Protein AF-A0A1Q5U5Q6-F1 (afdb_monomer)

Foldseek 3Di:
DPVVVCVVVVLDDDDPDDDDDLLVVLVVVVVVVVVDVAQEAEDAPPPCVVNVVSVVVVVHDHHYDYADQDLVLLQVLVVLLVVCVVVVVDDPVVRPVQVQLVVQWDWDADPVGGIGTDPVPGPDHNVSVVSNSRVSSVVVVPPPPPDPVVCVVPPDDDDD

Nearest PDB structures (foldseek):
  6z6d-assembly1_A  TM=9.344E-01  e=1.102E-14  Byrnievirus HK97
  5m1f-assembly1_A  TM=7.381E-01  e=1.028E-03  Thermus phage G20c
  5m1k-assembly2_B  TM=7.439E-01  e=3.307E-03  Thermus phage G20c
  5m1o-assembly2_B  TM=7.243E-01  e=1.571E-02  Thermus phage G20c

Sequence (160 aa):
MPYDVWKKQGFLRTTPGATVDYEYIAKELVEITERFDIEILNFDRWRIDIFKKEIRRVGLSLKMEQFGQGYKDMSPAMDKTEQLLLEGQINHANHPVLTMCAANAVVEQDPAGNRKLAKDKSTGRMDGMIALVMAAGALNNAKSTSGLDAFLKNPIMVGV

Organism: NCBI:txid1873484

Solvent-accessible surface area (backbone atoms only — not comparable to full-atom values): 9597 Å² total; per-residue (Å²): 132,67,61,70,57,34,39,76,70,66,76,41,88,76,63,76,77,98,55,91,45,48,58,60,53,36,53,55,47,50,63,47,53,76,76,39,88,68,76,67,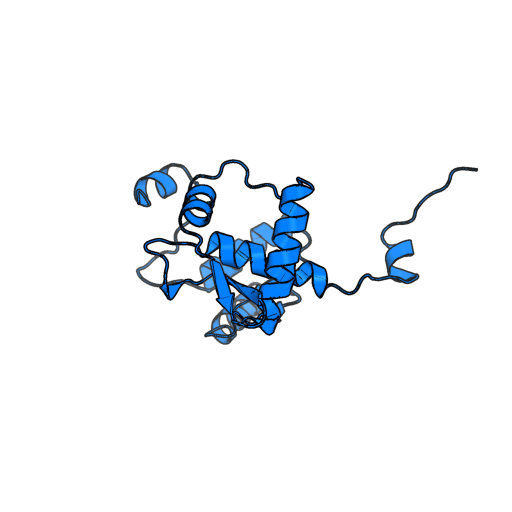47,67,41,61,75,76,75,40,70,62,41,55,51,31,30,54,71,74,68,57,86,68,51,71,43,81,47,60,90,46,51,85,51,27,20,65,6,46,55,43,39,51,49,36,52,76,71,65,71,60,85,67,82,84,36,67,69,50,53,48,8,56,76,28,58,37,79,41,68,50,99,88,67,43,33,34,77,34,72,88,78,30,96,53,62,28,65,61,46,54,51,48,29,47,53,36,31,46,60,74,66,48,68,76,65,79,50,69,70,38,43,73,74,59,64,84,79,78,87,127

Structure (mmCIF, N/CA/C/O backbone):
data_AF-A0A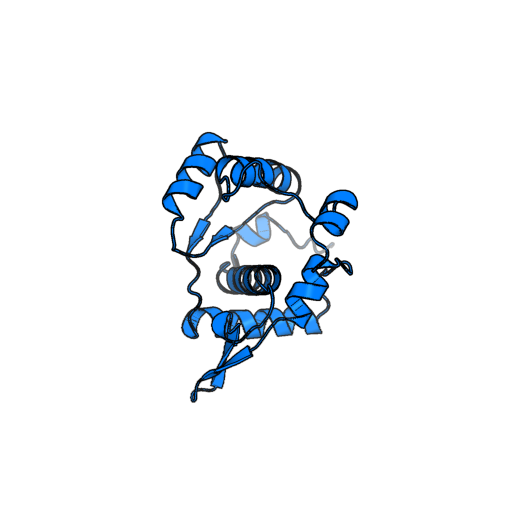1Q5U5Q6-F1
#
_entry.id   AF-A0A1Q5U5Q6-F1
#
loop_
_atom_site.group_PDB
_atom_site.id
_atom_site.type_symbol
_atom_site.label_atom_id
_atom_site.label_alt_id
_atom_site.label_comp_id
_atom_site.label_asym_id
_atom_site.label_entity_id
_atom_site.label_seq_id
_atom_site.pdbx_PDB_ins_code
_atom_site.Cartn_x
_atom_site.Cartn_y
_atom_site.Cartn_z
_atom_site.occupancy
_atom_site.B_iso_or_equiv
_atom_site.auth_seq_id
_atom_site.auth_comp_id
_atom_site.auth_asym_id
_atom_site.auth_atom_id
_atom_site.pdbx_PDB_model_num
ATOM 1 N N . MET A 1 1 ? -3.336 -11.594 -17.663 1.00 68.12 1 MET A N 1
ATOM 2 C CA . MET A 1 1 ? -3.620 -11.817 -16.226 1.00 68.12 1 MET A CA 1
ATOM 3 C C . MET A 1 1 ? -4.928 -12.580 -16.088 1.00 68.12 1 MET A C 1
ATOM 5 O O . MET A 1 1 ? -5.889 -12.166 -16.727 1.00 68.12 1 MET A O 1
ATOM 9 N N . PRO A 1 2 ? -4.996 -13.669 -15.306 1.00 86.81 2 PRO A N 1
ATOM 10 C CA . PRO A 1 2 ? -6.176 -14.529 -15.231 1.00 86.81 2 PRO A CA 1
ATOM 11 C C . PRO A 1 2 ? -7.176 -14.049 -14.157 1.00 86.81 2 PRO A C 1
ATOM 13 O O . PRO A 1 2 ? -7.457 -14.761 -13.195 1.00 86.81 2 PRO A O 1
ATOM 16 N N . TYR A 1 3 ? -7.717 -12.833 -14.304 1.00 87.38 3 TYR A N 1
ATOM 17 C CA . TYR A 1 3 ? -8.626 -12.242 -13.306 1.00 87.38 3 TYR A CA 1
ATOM 18 C C . TYR A 1 3 ? -9.870 -13.102 -13.038 1.00 87.38 3 TYR A C 1
ATOM 20 O O . TYR A 1 3 ? -10.275 -13.243 -11.886 1.00 87.38 3 TYR A O 1
ATOM 28 N N . ASP A 1 4 ? -10.426 -13.741 -14.071 1.00 90.12 4 ASP A N 1
ATOM 29 C CA . ASP A 1 4 ? -11.583 -14.635 -13.932 1.00 90.12 4 ASP A CA 1
ATOM 30 C C . ASP A 1 4 ? -11.274 -15.866 -13.075 1.00 90.12 4 ASP A C 1
ATOM 32 O O . ASP A 1 4 ? -12.121 -16.331 -12.310 1.00 90.12 4 ASP A O 1
ATOM 36 N N . VAL A 1 5 ? -10.049 -16.388 -13.179 1.00 92.38 5 VAL A N 1
ATOM 37 C CA . VAL A 1 5 ? -9.591 -17.526 -12.375 1.00 92.38 5 VAL A CA 1
ATOM 38 C C . VAL A 1 5 ? -9.440 -17.097 -10.920 1.00 92.38 5 VAL A C 1
ATOM 40 O O . VAL A 1 5 ? -9.972 -17.761 -10.037 1.00 92.38 5 VAL A O 1
ATOM 43 N N . TRP A 1 6 ? -8.800 -15.955 -10.660 1.00 93.12 6 TRP A N 1
ATOM 44 C CA . TRP A 1 6 ? -8.643 -15.436 -9.298 1.00 93.12 6 TRP A CA 1
ATOM 45 C C . TRP A 1 6 ? -9.969 -15.076 -8.639 1.00 93.12 6 TRP A C 1
ATOM 47 O O . TRP A 1 6 ? -10.136 -15.327 -7.448 1.00 93.12 6 TRP A O 1
ATOM 57 N N . LYS A 1 7 ? -10.934 -14.566 -9.408 1.00 92.12 7 LYS A N 1
ATOM 58 C CA . LYS A 1 7 ? -12.302 -14.368 -8.929 1.00 92.12 7 LYS A CA 1
ATOM 59 C C . LYS A 1 7 ? -12.937 -15.694 -8.509 1.00 92.12 7 LYS A C 1
ATOM 61 O O . LYS A 1 7 ? -13.438 -15.799 -7.396 1.00 92.12 7 LYS A O 1
ATOM 66 N N . LYS A 1 8 ? -12.880 -16.721 -9.368 1.00 93.00 8 LYS A N 1
ATOM 67 C CA . LYS A 1 8 ? -13.418 -18.064 -9.067 1.00 93.00 8 LYS A CA 1
ATOM 68 C C . LYS A 1 8 ? -12.738 -18.722 -7.863 1.00 93.00 8 LYS A C 1
ATOM 70 O O . LYS A 1 8 ? -13.386 -19.462 -7.136 1.00 93.00 8 LYS A O 1
ATOM 75 N N . GLN A 1 9 ? -11.453 -18.450 -7.656 1.00 93.25 9 GLN A N 1
ATOM 76 C CA . GLN A 1 9 ? -10.663 -18.964 -6.534 1.00 93.25 9 GLN A CA 1
ATOM 77 C C . GLN A 1 9 ? -10.811 -18.138 -5.244 1.00 93.25 9 GLN A C 1
ATOM 79 O O . GLN A 1 9 ? -10.258 -18.524 -4.220 1.00 93.25 9 GLN A O 1
ATOM 84 N N . GLY A 1 10 ? -11.524 -17.007 -5.274 1.00 91.88 10 GLY A N 1
ATOM 85 C CA . GLY A 1 10 ? -11.715 -16.141 -4.107 1.00 91.88 10 GLY A CA 1
ATOM 86 C C . GLY A 1 10 ? -10.545 -15.200 -3.788 1.00 91.88 10 GLY A C 1
ATOM 87 O O . GLY A 1 10 ? -10.609 -14.480 -2.798 1.00 91.88 10 GLY A O 1
ATOM 88 N N . PHE A 1 11 ? -9.506 -15.142 -4.629 1.00 91.06 11 PHE A N 1
ATOM 89 C CA . PHE A 1 11 ? -8.377 -14.210 -4.479 1.00 91.06 11 PHE A CA 1
ATOM 90 C C . PHE A 1 11 ? -8.699 -12.778 -4.929 1.00 91.06 11 PHE A C 1
ATOM 92 O O . PHE A 1 11 ? -7.922 -11.856 -4.686 1.00 91.06 11 PHE A O 1
ATOM 99 N N . LEU A 1 12 ? -9.812 -12.574 -5.638 1.00 91.06 12 LEU A N 1
ATOM 100 C CA . LEU A 1 12 ? -10.226 -11.263 -6.126 1.00 91.06 12 LEU A CA 1
ATOM 101 C C . LEU A 1 12 ? -11.732 -11.074 -5.942 1.00 91.06 12 LEU A C 1
ATOM 103 O O . LEU A 1 12 ? -12.534 -11.756 -6.582 1.00 91.06 12 LEU A O 1
ATOM 107 N N . ARG A 1 13 ? -12.113 -10.105 -5.107 1.00 88.81 13 ARG A N 1
ATOM 108 C CA . ARG A 1 13 ? -13.491 -9.606 -5.021 1.00 88.81 13 ARG A CA 1
ATOM 109 C C . ARG A 1 13 ? -13.707 -8.562 -6.120 1.00 88.81 13 ARG A C 1
ATOM 111 O O . ARG A 1 13 ? -12.812 -7.773 -6.418 1.00 88.81 13 ARG A O 1
ATOM 118 N N . THR A 1 14 ? -14.877 -8.571 -6.754 1.00 88.81 14 THR A N 1
ATOM 119 C CA . THR A 1 14 ? -15.210 -7.648 -7.854 1.00 88.81 14 THR A CA 1
ATOM 120 C C . THR A 1 14 ? -16.460 -6.862 -7.514 1.00 88.81 14 THR A C 1
ATOM 122 O O . THR A 1 14 ? -17.433 -7.467 -7.069 1.00 88.81 14 THR A O 1
ATOM 125 N N . THR A 1 15 ? -16.475 -5.563 -7.802 1.00 87.81 15 THR A N 1
ATOM 126 C CA . THR A 1 15 ? -17.697 -4.759 -7.713 1.00 87.81 15 THR A CA 1
ATOM 127 C C . THR A 1 15 ? -18.659 -5.108 -8.855 1.00 87.81 15 THR A C 1
ATOM 129 O O . THR A 1 15 ? -18.209 -5.502 -9.937 1.00 87.81 15 THR A O 1
ATOM 132 N N . PRO A 1 16 ? -19.981 -4.993 -8.645 1.00 83.31 16 PRO A N 1
ATOM 133 C CA . PRO A 1 16 ? -20.942 -5.098 -9.734 1.00 83.31 16 PRO A CA 1
ATOM 134 C C . PRO A 1 16 ? -20.783 -3.923 -10.716 1.00 83.31 16 PRO A C 1
ATOM 136 O O . PRO A 1 16 ? -20.488 -2.799 -10.319 1.00 83.31 16 PRO A O 1
ATOM 139 N N . GLY A 1 17 ? -21.010 -4.181 -12.006 1.00 83.06 17 GLY A N 1
ATOM 140 C CA . GLY A 1 17 ? -20.933 -3.163 -13.059 1.00 83.06 17 GLY A CA 1
ATOM 141 C C . GLY A 1 17 ? -19.535 -2.961 -13.660 1.00 83.06 17 GLY A C 1
ATOM 142 O O . GLY A 1 17 ? -18.586 -3.678 -13.355 1.00 83.06 17 GLY A O 1
ATOM 143 N N . ALA A 1 18 ? -19.433 -1.996 -14.578 1.00 81.44 18 ALA A N 1
ATOM 144 C CA . ALA A 1 18 ? -18.204 -1.700 -15.326 1.00 81.44 18 ALA A CA 1
ATOM 145 C C . ALA A 1 18 ? -17.296 -0.660 -14.641 1.00 81.44 18 ALA A C 1
ATOM 147 O O . ALA A 1 18 ? -16.174 -0.423 -15.088 1.00 81.44 18 ALA A O 1
ATOM 148 N N . THR A 1 19 ? -17.778 -0.019 -13.575 1.00 83.81 19 THR A N 1
ATOM 149 C CA . THR A 1 19 ? -17.073 1.033 -12.833 1.00 83.81 19 THR A CA 1
ATOM 150 C C . THR A 1 19 ? -16.866 0.631 -11.379 1.00 83.81 19 THR A C 1
ATOM 152 O O . THR A 1 19 ? -17.567 -0.230 -10.854 1.00 83.81 19 THR A O 1
ATOM 155 N N . VAL A 1 20 ? -15.912 1.285 -10.717 1.00 83.62 20 VAL A N 1
ATOM 156 C CA . VAL A 1 20 ? -15.681 1.100 -9.282 1.00 83.62 20 VAL A CA 1
ATOM 157 C C . VAL A 1 20 ? -16.877 1.644 -8.500 1.00 83.62 20 VAL A C 1
ATOM 159 O O . VAL A 1 20 ? -17.199 2.826 -8.612 1.00 83.62 20 VAL A O 1
ATOM 162 N N . ASP A 1 21 ? -17.509 0.779 -7.710 1.00 88.00 21 ASP A N 1
ATOM 163 C CA . ASP A 1 21 ? -18.592 1.140 -6.798 1.00 88.00 21 ASP A CA 1
ATOM 164 C C . ASP A 1 21 ? -18.031 1.404 -5.392 1.00 88.00 21 ASP A C 1
ATOM 166 O O . ASP A 1 21 ? -17.587 0.491 -4.691 1.00 88.00 21 ASP A O 1
ATOM 170 N N . TYR A 1 22 ? -18.038 2.674 -4.983 1.00 88.00 22 TYR A N 1
ATOM 171 C CA . TYR A 1 22 ? -17.538 3.091 -3.675 1.00 88.00 22 TYR A CA 1
ATOM 172 C C . TYR A 1 22 ? -18.440 2.660 -2.513 1.00 88.00 22 TYR A C 1
ATOM 174 O O . TYR A 1 22 ? -17.924 2.515 -1.406 1.00 88.00 22 TYR A O 1
ATOM 182 N N . GLU A 1 23 ? -19.738 2.420 -2.735 1.00 88.25 23 GLU A N 1
ATOM 183 C CA . GLU A 1 23 ? -20.620 1.869 -1.699 1.00 88.25 23 GLU A CA 1
ATOM 184 C C . GLU A 1 23 ? -20.188 0.439 -1.367 1.00 88.25 23 GLU A C 1
ATOM 186 O O . GLU A 1 23 ? -20.083 0.069 -0.197 1.00 88.25 23 GLU A O 1
ATOM 191 N N . TYR A 1 24 ? -19.881 -0.352 -2.398 1.00 90.00 24 TYR A N 1
ATOM 192 C CA . TYR A 1 24 ? -19.392 -1.717 -2.224 1.00 90.00 24 TYR A CA 1
ATOM 193 C C . TYR A 1 24 ? -18.061 -1.735 -1.458 1.00 90.00 24 TYR A C 1
ATOM 195 O O . TYR A 1 24 ? -17.912 -2.486 -0.499 1.00 90.00 24 TYR A O 1
ATOM 203 N N . ILE A 1 25 ? -17.118 -0.851 -1.811 1.00 89.62 25 ILE A N 1
ATOM 204 C CA . ILE A 1 25 ? -15.838 -0.728 -1.089 1.00 89.62 25 ILE A CA 1
ATOM 205 C C . ILE A 1 25 ? -16.054 -0.280 0.365 1.00 89.62 25 ILE A C 1
ATOM 207 O O . ILE A 1 25 ? -15.387 -0.786 1.264 1.00 89.62 25 ILE A O 1
ATOM 211 N N . ALA A 1 26 ? -16.977 0.651 0.623 1.00 90.94 26 ALA A N 1
ATOM 212 C CA . ALA A 1 26 ? -17.274 1.101 1.981 1.00 90.94 26 ALA A CA 1
ATOM 213 C C . ALA A 1 26 ? -17.829 -0.034 2.858 1.00 90.94 26 ALA A C 1
ATOM 215 O O . ALA A 1 26 ? -17.431 -0.146 4.013 1.00 90.94 26 ALA A O 1
ATOM 216 N N . LYS A 1 27 ? -18.693 -0.900 2.310 1.00 90.62 27 LYS A N 1
ATOM 217 C CA . LYS A 1 27 ? -19.207 -2.092 3.012 1.00 90.62 27 LYS A CA 1
ATOM 218 C C . LYS A 1 27 ? -18.112 -3.114 3.299 1.00 90.62 27 LYS A C 1
ATOM 220 O O . LYS A 1 27 ? -18.035 -3.619 4.409 1.00 90.62 27 LYS A O 1
ATOM 225 N N . GLU A 1 28 ? -17.234 -3.366 2.335 1.00 90.44 28 GLU A N 1
ATOM 226 C CA . GLU A 1 28 ? -16.070 -4.241 2.529 1.00 90.44 28 GLU A CA 1
ATOM 227 C C . GLU A 1 28 ? -15.160 -3.723 3.652 1.00 90.44 28 GLU A C 1
ATOM 229 O O . GLU A 1 28 ? -14.628 -4.501 4.440 1.00 90.44 28 GLU A O 1
ATOM 234 N N . LEU A 1 29 ? -15.020 -2.401 3.780 1.00 91.31 29 LEU A N 1
ATOM 235 C CA . LEU A 1 29 ? -14.249 -1.814 4.869 1.00 91.31 29 LEU A CA 1
ATOM 236 C C . LEU A 1 29 ? -14.887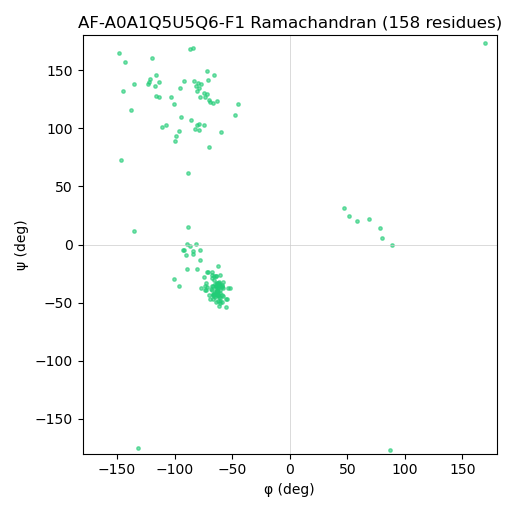 -2.059 6.243 1.00 91.31 29 LEU A C 1
ATOM 238 O O . LEU A 1 29 ? -14.142 -2.214 7.205 1.00 91.31 29 LEU A O 1
ATOM 242 N N . VAL A 1 30 ? -16.221 -2.162 6.337 1.00 91.44 30 VAL A N 1
ATOM 243 C CA . VAL A 1 30 ? -16.909 -2.537 7.588 1.00 91.44 30 VAL A CA 1
ATOM 244 C C . VAL A 1 30 ? -16.426 -3.911 8.054 1.00 91.44 30 VAL A C 1
ATOM 246 O O . VAL A 1 30 ? -15.957 -4.036 9.183 1.00 91.44 30 VAL A O 1
ATOM 249 N N . GLU A 1 31 ? -16.420 -4.908 7.163 1.00 90.69 31 GLU A N 1
ATOM 250 C CA . GLU A 1 31 ? -15.938 -6.265 7.477 1.00 90.69 31 GLU A CA 1
ATOM 251 C C . GLU A 1 31 ? -14.471 -6.271 7.941 1.00 90.69 31 GLU A C 1
ATOM 253 O O . GLU A 1 31 ? -14.074 -7.064 8.797 1.00 90.69 31 GLU A O 1
ATOM 258 N N . ILE A 1 32 ? -13.637 -5.390 7.376 1.00 92.12 32 ILE A N 1
ATOM 259 C CA . ILE A 1 32 ? -12.234 -5.260 7.785 1.00 92.12 32 ILE A CA 1
ATOM 260 C C . ILE A 1 32 ? -12.148 -4.642 9.184 1.00 92.12 32 ILE A C 1
ATOM 262 O O . ILE A 1 32 ? -11.391 -5.149 10.009 1.00 92.12 32 ILE A O 1
ATOM 266 N N . THR A 1 33 ? -12.933 -3.601 9.480 1.00 92.44 33 THR A N 1
ATOM 267 C CA . THR A 1 33 ? -12.946 -2.953 10.805 1.00 92.44 33 THR A CA 1
ATOM 268 C C . THR A 1 33 ? -13.511 -3.838 11.916 1.00 92.44 33 THR A C 1
ATOM 270 O O . THR A 1 33 ? -13.161 -3.662 13.075 1.00 92.44 33 THR A O 1
ATOM 273 N N . GLU A 1 34 ? -14.339 -4.830 11.581 1.00 92.00 34 GLU A N 1
ATOM 274 C CA . GLU A 1 34 ? -14.793 -5.848 12.539 1.00 92.00 34 GLU A CA 1
ATOM 275 C C . GLU A 1 34 ? -13.675 -6.830 12.926 1.00 92.00 34 GLU A C 1
ATOM 277 O O . GLU A 1 34 ? -13.730 -7.464 13.979 1.00 92.00 34 GLU A O 1
ATOM 282 N N . ARG A 1 35 ? -12.657 -6.976 12.068 1.00 91.38 35 ARG A N 1
ATOM 283 C CA . ARG A 1 35 ? -11.528 -7.899 12.259 1.00 91.38 35 ARG A CA 1
ATOM 284 C C . ARG A 1 35 ? -10.266 -7.218 12.773 1.00 91.38 35 ARG A C 1
ATOM 286 O O . ARG A 1 35 ? -9.459 -7.870 13.432 1.00 91.38 35 ARG A O 1
ATOM 293 N N . P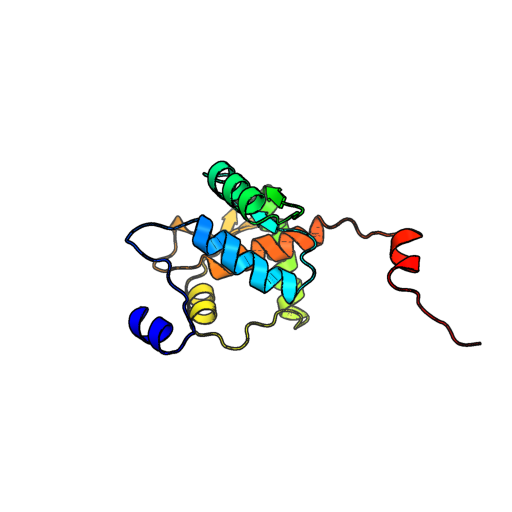HE A 1 36 ? -10.074 -5.949 12.433 1.00 90.00 36 PHE A N 1
ATOM 294 C CA . PHE A 1 36 ? -8.863 -5.191 12.716 1.00 90.00 36 PHE A CA 1
ATOM 295 C C . PHE A 1 36 ? -9.209 -3.803 13.245 1.00 90.00 36 PHE A C 1
ATOM 297 O O . PHE A 1 36 ? -10.070 -3.122 12.692 1.00 90.00 36 PHE A O 1
ATOM 304 N N . ASP A 1 37 ? -8.470 -3.357 14.258 1.00 89.50 37 ASP A N 1
ATOM 305 C CA . ASP A 1 37 ? -8.525 -1.972 14.721 1.00 89.50 37 ASP A CA 1
ATOM 306 C C . ASP A 1 37 ? -7.701 -1.083 13.775 1.00 89.50 37 ASP A C 1
ATOM 308 O O . ASP A 1 37 ? -6.467 -1.072 13.802 1.00 89.50 37 ASP A O 1
ATOM 312 N N . ILE A 1 38 ? -8.384 -0.413 12.842 1.00 89.69 38 ILE A N 1
ATOM 313 C CA . ILE A 1 38 ? -7.736 0.426 11.829 1.00 89.69 38 ILE A CA 1
ATOM 314 C C . ILE A 1 38 ? -7.435 1.803 12.425 1.00 89.69 38 ILE A C 1
ATOM 316 O O . ILE A 1 38 ? -8.284 2.693 12.433 1.00 89.69 38 ILE A O 1
ATOM 320 N N . GLU A 1 39 ? -6.185 2.002 12.831 1.00 89.44 39 GLU A N 1
ATOM 321 C CA . GLU A 1 39 ? -5.706 3.274 13.388 1.00 89.44 39 GLU A CA 1
ATOM 322 C C . GLU A 1 39 ? -5.693 4.420 12.362 1.00 89.44 39 GLU A C 1
ATOM 324 O O . GLU A 1 39 ? -6.063 5.554 12.675 1.00 89.44 39 GLU A O 1
ATOM 329 N N . ILE A 1 40 ? -5.244 4.157 11.127 1.00 91.25 40 ILE A N 1
ATOM 330 C CA . ILE A 1 40 ? -5.154 5.159 10.051 1.00 91.25 40 ILE A CA 1
ATOM 331 C C . ILE A 1 40 ? -5.470 4.512 8.701 1.00 91.25 40 ILE A C 1
ATOM 333 O O . ILE A 1 40 ? -4.890 3.491 8.334 1.00 91.25 40 ILE A O 1
ATOM 337 N N . LEU A 1 41 ? -6.333 5.163 7.918 1.00 91.94 41 LEU A N 1
ATOM 338 C CA . LEU A 1 41 ? -6.589 4.832 6.519 1.00 91.94 41 LEU A CA 1
ATOM 339 C C . LEU A 1 41 ? -5.974 5.893 5.598 1.00 91.94 41 LEU A C 1
ATOM 341 O O . LEU A 1 41 ? -6.537 6.976 5.414 1.00 91.94 41 LEU A O 1
ATOM 345 N N . ASN A 1 42 ? -4.836 5.563 4.989 1.00 92.88 42 ASN A N 1
ATOM 346 C CA . ASN A 1 42 ? -4.207 6.410 3.980 1.00 92.88 42 ASN A CA 1
ATOM 347 C C . ASN A 1 42 ? -4.882 6.254 2.618 1.00 92.88 42 ASN A C 1
ATOM 349 O O . ASN A 1 42 ? -5.188 5.144 2.182 1.00 92.88 42 ASN A O 1
ATOM 353 N N . PHE A 1 43 ? -5.072 7.370 1.91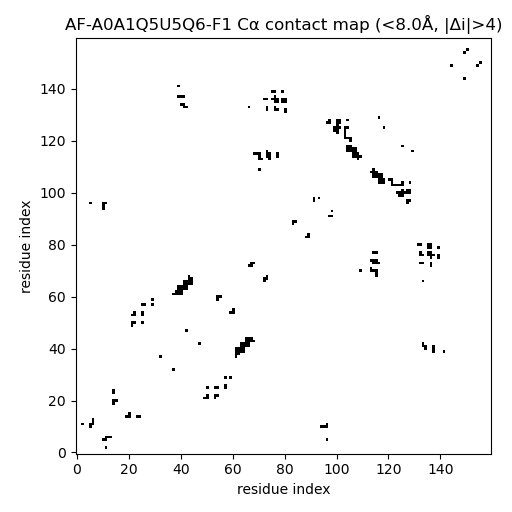9 1.00 90.56 43 PHE A N 1
ATOM 354 C CA . PHE A 1 43 ? -5.727 7.378 0.615 1.00 90.56 43 PHE A CA 1
ATOM 355 C C . PHE A 1 43 ? -5.109 8.395 -0.354 1.00 90.56 43 PHE A C 1
ATOM 357 O O . PHE A 1 43 ? -4.502 9.390 0.052 1.00 90.56 43 PHE A O 1
ATOM 364 N N . ASP A 1 44 ? -5.306 8.157 -1.654 1.00 84.31 44 ASP A N 1
ATOM 365 C CA . ASP A 1 44 ? -4.988 9.115 -2.717 1.00 84.31 44 ASP A CA 1
ATOM 366 C C . ASP A 1 44 ? -6.055 10.218 -2.791 1.00 84.31 44 ASP A C 1
ATOM 368 O O . ASP A 1 44 ? -7.257 9.965 -2.721 1.00 84.31 44 ASP A O 1
ATOM 372 N N . ARG A 1 45 ? -5.614 11.460 -2.969 1.00 81.75 45 ARG A N 1
ATOM 373 C CA . ARG A 1 45 ? -6.428 12.679 -2.930 1.00 81.75 45 ARG A CA 1
ATOM 374 C C . ARG A 1 45 ? -7.530 12.696 -3.992 1.00 81.75 45 ARG A C 1
ATOM 376 O O . ARG A 1 45 ? -8.542 13.372 -3.811 1.00 81.75 45 ARG A O 1
ATOM 383 N N . TRP A 1 46 ? -7.349 11.993 -5.109 1.00 78.81 46 TRP A N 1
ATOM 384 C CA . TRP A 1 46 ? -8.278 12.069 -6.233 1.00 78.81 46 TRP A CA 1
ATOM 385 C C . TRP A 1 46 ? -9.605 11.338 -5.961 1.00 78.81 46 TRP A C 1
ATOM 387 O O . TRP A 1 46 ? -9.626 10.160 -5.618 1.00 78.81 46 TRP A O 1
ATOM 397 N N . ARG A 1 47 ? -10.735 12.038 -6.155 1.00 72.38 47 ARG A N 1
ATOM 398 C CA . ARG A 1 47 ? -12.120 11.530 -5.992 1.00 72.38 47 ARG A CA 1
ATOM 399 C C . ARG A 1 47 ? -12.477 10.983 -4.600 1.00 72.38 47 ARG A C 1
ATOM 401 O O . ARG A 1 47 ? -13.478 10.279 -4.457 1.00 72.38 47 ARG A O 1
ATOM 408 N N . ILE A 1 48 ? -11.734 11.360 -3.558 1.00 84.19 48 ILE A N 1
ATOM 409 C CA . ILE A 1 48 ? -11.989 10.860 -2.202 1.00 84.19 48 ILE A CA 1
ATOM 410 C C . ILE A 1 48 ? -13.334 11.316 -1.616 1.00 84.19 48 ILE A C 1
ATOM 412 O O . ILE A 1 48 ? -13.906 10.623 -0.780 1.00 84.19 48 ILE A O 1
ATOM 416 N N . ASP A 1 49 ? -13.875 12.461 -2.036 1.00 87.81 49 ASP A N 1
ATOM 417 C CA . ASP A 1 49 ? -15.099 13.004 -1.431 1.00 87.81 49 ASP A CA 1
ATOM 418 C C . ASP A 1 49 ? -16.312 12.085 -1.620 1.00 87.81 49 ASP A C 1
ATOM 420 O O . ASP A 1 49 ? -17.147 11.973 -0.719 1.00 87.81 49 ASP A O 1
ATOM 424 N N . ILE A 1 50 ? -16.360 11.366 -2.749 1.00 87.69 50 ILE A N 1
ATOM 425 C CA . ILE A 1 50 ? -17.371 10.336 -3.018 1.00 87.69 50 ILE A CA 1
ATOM 426 C C . ILE A 1 50 ? -17.212 9.195 -2.011 1.00 87.69 50 ILE A C 1
ATOM 428 O O . ILE A 1 50 ? -18.167 8.827 -1.334 1.00 87.69 50 ILE A O 1
ATOM 432 N N . PHE A 1 51 ? -15.989 8.692 -1.840 1.00 88.81 51 PHE A N 1
ATOM 433 C CA . PHE A 1 51 ? -15.708 7.610 -0.901 1.00 88.81 51 PHE A CA 1
ATOM 434 C C . PHE A 1 51 ? -16.007 8.002 0.554 1.00 88.81 51 PHE A C 1
ATOM 436 O O . PHE A 1 51 ? -16.677 7.262 1.267 1.00 88.81 51 PHE A O 1
ATOM 443 N N . LYS A 1 52 ? -15.617 9.207 0.989 1.00 90.38 52 LYS A N 1
ATOM 444 C CA . LYS A 1 52 ? -15.935 9.733 2.331 1.00 90.38 52 LYS A CA 1
ATOM 445 C C . LYS A 1 52 ? -17.438 9.808 2.595 1.00 90.38 52 LYS A C 1
ATOM 447 O O . LYS A 1 52 ? -17.863 9.642 3.737 1.00 90.38 52 LYS A O 1
ATOM 452 N N . LYS A 1 53 ? -18.246 10.107 1.572 1.00 91.00 53 LYS A N 1
ATOM 453 C CA . LYS A 1 53 ? -19.708 10.117 1.694 1.00 91.00 53 LYS A CA 1
ATOM 454 C C . LYS A 1 53 ? -20.243 8.710 1.958 1.00 91.00 53 LYS A C 1
ATOM 456 O O . LYS A 1 53 ? -21.059 8.559 2.862 1.00 91.00 53 LYS A O 1
ATOM 461 N N . GLU A 1 54 ? -19.750 7.708 1.235 1.00 91.69 54 GLU A N 1
ATOM 462 C CA . GLU A 1 54 ? -20.163 6.315 1.437 1.00 91.69 54 GLU A CA 1
ATOM 463 C C . GLU A 1 54 ? -19.694 5.765 2.792 1.00 91.69 54 GLU A C 1
ATOM 465 O O . GLU A 1 54 ? -20.491 5.145 3.487 1.00 91.69 54 GLU A O 1
ATOM 470 N N . ILE A 1 55 ? -18.476 6.096 3.245 1.00 91.50 55 ILE A N 1
ATOM 471 C CA . ILE A 1 55 ? -17.986 5.772 4.601 1.00 91.50 55 ILE A CA 1
ATOM 472 C C . ILE A 1 55 ? -18.923 6.312 5.689 1.00 91.50 55 ILE A C 1
ATOM 474 O O . ILE A 1 55 ? -19.321 5.577 6.591 1.00 91.50 55 ILE A O 1
ATOM 478 N N . ARG A 1 56 ? -19.352 7.578 5.574 1.00 91.38 56 ARG A N 1
ATOM 479 C CA . ARG A 1 56 ? -20.337 8.153 6.505 1.00 91.38 56 ARG A CA 1
ATOM 480 C C . ARG A 1 56 ? -21.692 7.456 6.424 1.00 91.38 56 ARG A C 1
ATOM 482 O O . ARG A 1 56 ? -22.347 7.292 7.446 1.00 91.38 56 ARG A O 1
ATOM 489 N N . ARG A 1 57 ? -22.124 7.059 5.225 1.00 91.94 57 ARG A N 1
ATOM 490 C CA . ARG A 1 57 ? -23.412 6.387 5.006 1.00 91.94 57 ARG A CA 1
ATOM 491 C C . ARG A 1 57 ? -23.458 5.000 5.644 1.00 91.94 57 ARG A C 1
ATOM 493 O O . ARG A 1 57 ? -24.508 4.625 6.153 1.00 91.94 57 ARG A O 1
ATOM 500 N N . VAL A 1 58 ? -22.343 4.269 5.642 1.00 91.50 58 VAL A N 1
ATOM 501 C CA . VAL A 1 58 ? -22.230 2.970 6.331 1.00 91.50 58 VAL A CA 1
ATOM 502 C C . VAL A 1 58 ? -21.948 3.107 7.834 1.00 91.50 58 VAL A C 1
ATOM 504 O O . VAL A 1 58 ? -21.848 2.102 8.524 1.00 91.50 58 VAL A O 1
ATOM 507 N N . GLY A 1 59 ? -21.841 4.335 8.356 1.00 88.94 59 GLY A N 1
ATOM 508 C CA . GLY A 1 59 ? -21.663 4.599 9.786 1.00 88.94 59 GLY A CA 1
ATOM 509 C C . GLY A 1 59 ? -20.241 4.381 10.310 1.00 88.94 59 GLY A C 1
ATOM 510 O O . GLY A 1 59 ? -20.050 4.336 11.523 1.00 88.94 59 GLY A O 1
ATOM 511 N N . LEU A 1 60 ? -19.240 4.267 9.431 1.00 88.62 60 LEU A N 1
ATOM 512 C CA . LEU A 1 60 ? -17.848 4.088 9.840 1.00 88.62 60 LEU A CA 1
ATOM 513 C C . LEU A 1 60 ? -17.203 5.419 10.233 1.00 88.62 60 LEU A C 1
ATOM 515 O O . LEU A 1 60 ? -17.251 6.406 9.493 1.00 88.62 60 LEU A O 1
ATOM 519 N N . SER A 1 61 ? -16.528 5.415 11.381 1.00 86.88 61 SER A N 1
ATOM 520 C CA . SER A 1 61 ? -15.677 6.511 11.840 1.00 86.88 61 SER A CA 1
ATOM 521 C C . SER A 1 61 ? -14.222 6.060 11.803 1.00 86.88 61 SER A C 1
ATOM 523 O O . SER A 1 61 ? -13.767 5.356 12.697 1.00 86.88 61 SER A O 1
ATOM 525 N N . LEU A 1 62 ? -13.495 6.472 10.764 1.00 87.25 62 LEU A N 1
ATOM 526 C CA . LEU A 1 62 ? -12.085 6.140 10.571 1.00 87.25 62 LEU A CA 1
ATOM 527 C C . LEU A 1 62 ? -11.243 7.405 10.493 1.00 87.25 62 LEU A C 1
ATOM 529 O O . LEU A 1 62 ? -11.636 8.397 9.869 1.00 87.25 62 LEU A O 1
ATOM 533 N N . LYS A 1 63 ? -10.045 7.352 11.073 1.00 89.94 63 LYS A N 1
ATOM 534 C CA . LYS A 1 63 ? -9.046 8.397 10.878 1.00 89.94 63 LYS A CA 1
ATOM 535 C C . LYS A 1 63 ? -8.460 8.251 9.475 1.00 89.94 63 LYS A C 1
ATOM 537 O O . LYS A 1 63 ? -7.652 7.368 9.207 1.00 89.94 63 LYS A O 1
ATOM 542 N N . MET A 1 64 ? -8.905 9.106 8.562 1.00 89.69 64 MET A N 1
ATOM 543 C CA . MET A 1 64 ? -8.476 9.076 7.166 1.00 89.69 64 MET A CA 1
ATOM 544 C C . MET A 1 64 ? -7.469 10.191 6.890 1.00 89.69 64 MET A C 1
ATOM 546 O O . MET A 1 64 ? -7.775 11.366 7.108 1.00 89.69 64 MET A O 1
ATOM 550 N N . GLU A 1 65 ? -6.312 9.847 6.330 1.00 90.38 65 GLU A N 1
ATOM 551 C CA . GLU A 1 65 ? -5.251 10.806 6.012 1.00 90.38 65 GLU A CA 1
ATOM 552 C C . GLU A 1 65 ? -4.891 10.781 4.520 1.00 90.38 65 GLU A C 1
ATOM 554 O O . GLU A 1 65 ? -4.852 9.740 3.863 1.00 90.38 65 GLU A O 1
ATOM 559 N N . GLN A 1 66 ? -4.662 11.971 3.960 1.00 91.12 66 GLN A N 1
ATOM 560 C CA . GLN A 1 66 ? -4.214 12.104 2.576 1.00 91.12 66 GLN A CA 1
ATOM 561 C C . GLN A 1 66 ? -2.746 11.714 2.485 1.00 91.12 66 GLN A C 1
ATOM 563 O O . GLN A 1 66 ? -1.921 12.285 3.195 1.00 91.12 66 GLN A O 1
ATOM 568 N N . PHE A 1 67 ? -2.409 10.843 1.541 1.00 91.56 67 PHE A N 1
ATOM 569 C CA . PHE A 1 67 ? -1.026 10.473 1.274 1.00 91.56 67 PHE A CA 1
ATOM 570 C C . PHE A 1 67 ? -0.600 10.966 -0.110 1.00 91.56 67 PHE A C 1
ATOM 572 O O . PHE A 1 67 ? -1.292 10.736 -1.104 1.00 91.56 67 PHE A O 1
ATOM 579 N N . GLY A 1 68 ? 0.513 11.697 -0.195 1.00 90.06 68 GLY A N 1
ATOM 580 C CA . GLY A 1 68 ? 1.058 12.120 -1.480 1.00 90.06 68 GLY A CA 1
ATOM 581 C C . GLY A 1 68 ? 1.814 10.984 -2.166 1.00 90.06 68 GLY A C 1
ATOM 582 O O . GLY A 1 68 ? 2.642 10.321 -1.563 1.00 90.06 68 GLY A O 1
ATOM 583 N N . GLN A 1 69 ? 1.591 10.786 -3.464 1.00 86.31 69 GLN A N 1
ATOM 584 C CA . GLN A 1 69 ? 2.357 9.810 -4.261 1.00 86.31 69 GLN A CA 1
ATOM 585 C C . GLN A 1 69 ? 3.641 10.410 -4.875 1.00 86.31 69 GLN A C 1
ATOM 587 O O . GLN A 1 69 ? 4.233 9.849 -5.795 1.00 86.31 69 GLN A O 1
ATOM 592 N N . GLY A 1 70 ? 4.071 11.579 -4.390 1.00 91.31 70 GLY A N 1
ATOM 593 C CA . GLY A 1 70 ? 5.335 12.210 -4.778 1.00 91.31 70 GLY A CA 1
ATOM 594 C C . GLY A 1 70 ? 6.512 11.722 -3.930 1.00 91.31 70 GLY A C 1
ATOM 595 O O . GLY A 1 70 ? 6.318 11.124 -2.875 1.00 91.31 70 GLY A O 1
ATOM 596 N N . TYR A 1 71 ? 7.737 12.043 -4.359 1.00 92.75 71 TYR A N 1
ATOM 597 C CA . TYR A 1 71 ? 8.978 11.633 -3.684 1.00 92.75 71 TYR A CA 1
ATOM 598 C C . TYR A 1 71 ? 9.027 11.996 -2.195 1.00 92.75 71 TYR A C 1
ATOM 600 O O . TYR A 1 71 ? 9.499 11.194 -1.397 1.00 92.75 71 TYR A O 1
ATOM 608 N N . LYS A 1 72 ? 8.484 13.162 -1.816 1.00 92.31 72 LYS A N 1
ATOM 609 C CA . LYS A 1 72 ? 8.473 13.651 -0.428 1.00 92.31 72 LYS A CA 1
ATOM 610 C C . LYS A 1 72 ? 7.860 12.652 0.558 1.00 92.31 72 LYS A C 1
ATOM 612 O O . LYS A 1 72 ? 8.433 12.427 1.616 1.00 92.31 72 LYS A O 1
ATOM 617 N N . ASP A 1 73 ? 6.703 12.091 0.217 1.00 93.00 73 ASP A N 1
ATOM 618 C CA . ASP A 1 73 ? 5.960 11.202 1.114 1.00 93.00 73 ASP A CA 1
ATOM 619 C C . ASP A 1 73 ? 6.286 9.727 0.810 1.00 93.00 73 ASP A C 1
ATOM 621 O O . ASP A 1 73 ? 6.404 8.912 1.723 1.00 93.00 73 ASP A O 1
ATOM 625 N N . MET A 1 74 ? 6.503 9.376 -0.466 1.00 94.44 74 MET A N 1
ATOM 626 C CA . MET A 1 74 ? 6.789 7.996 -0.876 1.00 94.44 74 MET A CA 1
ATOM 627 C C . MET A 1 74 ? 8.187 7.522 -0.476 1.00 94.44 74 MET A C 1
ATOM 629 O O . MET A 1 74 ? 8.319 6.362 -0.108 1.00 94.44 74 MET A O 1
ATOM 633 N N . SER A 1 75 ? 9.219 8.369 -0.515 1.00 95.56 75 SER A N 1
ATOM 634 C CA . SER A 1 75 ? 10.588 7.934 -0.193 1.00 95.56 75 SER A CA 1
ATOM 635 C C . SER A 1 75 ? 10.740 7.420 1.243 1.00 95.56 75 SER A C 1
ATOM 637 O O . SER A 1 75 ? 11.152 6.272 1.399 1.00 95.56 75 SER A O 1
ATOM 639 N N . PRO A 1 76 ? 10.336 8.161 2.296 1.00 95.06 76 PRO A N 1
ATOM 640 C CA . PRO A 1 76 ? 10.413 7.630 3.660 1.00 95.06 76 PRO A CA 1
ATOM 641 C C . PRO A 1 76 ? 9.507 6.404 3.871 1.00 95.06 76 PRO A C 1
ATOM 643 O O . PRO A 1 76 ? 9.788 5.551 4.713 1.00 95.06 76 PRO A O 1
ATOM 646 N N . ALA A 1 77 ? 8.416 6.288 3.111 1.00 95.94 77 ALA A N 1
ATOM 647 C CA . ALA A 1 77 ? 7.544 5.120 3.151 1.00 95.94 77 ALA A CA 1
ATOM 648 C C . ALA A 1 77 ? 8.165 3.886 2.472 1.00 95.94 77 ALA A C 1
ATOM 650 O O . ALA A 1 77 ? 7.987 2.768 2.958 1.00 95.94 77 ALA A O 1
ATOM 651 N N . MET A 1 78 ? 8.924 4.076 1.389 1.00 96.19 78 MET A N 1
ATOM 652 C CA . MET A 1 78 ? 9.728 3.027 0.753 1.00 96.19 78 MET A CA 1
ATOM 653 C C . MET A 1 78 ? 10.787 2.508 1.725 1.00 96.19 78 MET A C 1
ATOM 655 O O . MET A 1 78 ? 10.856 1.301 1.941 1.00 96.19 78 MET A O 1
ATOM 659 N N . ASP A 1 79 ? 11.531 3.409 2.374 1.00 95.44 79 ASP A N 1
ATOM 660 C CA . ASP A 1 79 ? 12.552 3.044 3.363 1.00 95.44 79 ASP A CA 1
ATOM 661 C C . ASP A 1 79 ? 11.937 2.221 4.506 1.00 95.44 79 ASP A C 1
ATOM 663 O O . ASP A 1 79 ? 12.457 1.169 4.883 1.00 95.44 79 ASP A O 1
ATOM 667 N N . LYS A 1 80 ? 10.767 2.645 5.007 1.00 95.75 80 LYS A N 1
ATOM 668 C CA . LYS A 1 80 ? 10.043 1.896 6.040 1.00 95.75 80 LYS A CA 1
ATOM 669 C C . LYS A 1 80 ? 9.561 0.534 5.546 1.00 95.75 80 LYS A C 1
ATOM 671 O O . LYS A 1 80 ? 9.648 -0.445 6.279 1.00 95.75 80 LYS A O 1
ATOM 676 N N . THR A 1 81 ? 9.059 0.452 4.317 1.00 95.88 81 THR A N 1
ATOM 677 C CA . THR A 1 81 ? 8.603 -0.816 3.728 1.00 95.88 81 THR A CA 1
ATOM 678 C C . THR A 1 81 ? 9.758 -1.809 3.603 1.00 95.88 81 THR A C 1
ATOM 680 O O . THR A 1 81 ? 9.602 -2.975 3.955 1.00 95.88 81 THR A O 1
ATOM 683 N N . GLU A 1 82 ? 10.926 -1.354 3.148 1.00 95.19 82 GLU A N 1
ATOM 684 C CA . GLU A 1 82 ? 12.130 -2.183 3.045 1.00 95.19 82 GLU A CA 1
ATOM 685 C C . GLU A 1 82 ? 12.618 -2.651 4.415 1.00 95.19 82 GLU A C 1
ATOM 687 O O . GLU A 1 82 ? 12.926 -3.830 4.576 1.00 95.19 82 GLU A O 1
ATOM 692 N N . GLN A 1 83 ? 12.609 -1.766 5.416 1.00 96.38 83 GLN A N 1
ATOM 693 C CA . GLN A 1 83 ? 12.908 -2.139 6.796 1.00 96.38 83 GLN A CA 1
ATOM 694 C C . GLN A 1 83 ? 11.985 -3.270 7.279 1.00 96.38 83 GLN A C 1
ATOM 696 O O . GLN A 1 83 ? 12.470 -4.314 7.706 1.00 96.38 83 GLN A O 1
ATOM 701 N N . LEU A 1 84 ? 10.664 -3.091 7.171 1.00 95.69 84 LEU A N 1
ATOM 702 C CA . LEU A 1 84 ? 9.680 -4.085 7.619 1.00 95.69 84 LEU A CA 1
ATOM 703 C C . LEU A 1 84 ? 9.822 -5.416 6.868 1.00 95.69 84 LEU A C 1
ATOM 705 O O . LEU A 1 84 ? 9.587 -6.480 7.441 1.00 95.69 84 LEU A O 1
ATOM 709 N N . LEU A 1 85 ? 10.204 -5.367 5.589 1.00 94.38 85 LEU A N 1
ATOM 710 C CA . LEU A 1 85 ? 10.465 -6.561 4.791 1.00 94.38 85 LEU A CA 1
ATOM 711 C C . LEU A 1 85 ? 11.688 -7.324 5.312 1.00 94.38 85 LEU A C 1
ATOM 713 O O . LEU A 1 85 ? 11.612 -8.538 5.492 1.00 94.38 85 LEU A O 1
ATOM 717 N N . LEU A 1 86 ? 12.792 -6.619 5.574 1.00 95.62 86 LEU A N 1
ATOM 718 C CA . LEU A 1 86 ? 14.025 -7.202 6.113 1.00 95.62 86 LEU A CA 1
ATOM 719 C C . LEU A 1 86 ? 13.832 -7.754 7.532 1.00 95.62 86 LEU A C 1
ATOM 721 O O . LEU A 1 86 ? 14.418 -8.775 7.879 1.00 95.62 86 LEU A O 1
ATOM 725 N N . GLU A 1 87 ? 12.978 -7.115 8.329 1.00 96.44 87 GLU A N 1
ATOM 726 C CA . GLU A 1 87 ? 12.603 -7.558 9.677 1.00 96.44 87 GLU A CA 1
ATOM 727 C C . GLU A 1 87 ? 11.578 -8.709 9.675 1.00 96.44 87 GLU A C 1
ATOM 729 O O . GLU A 1 87 ? 11.237 -9.233 10.735 1.00 96.44 87 GLU A O 1
ATOM 734 N N . GLY A 1 88 ? 11.064 -9.115 8.507 1.00 94.19 88 GLY A N 1
ATOM 735 C CA . GLY A 1 88 ? 10.061 -10.177 8.397 1.00 94.19 88 GLY A CA 1
ATOM 736 C C . GLY A 1 88 ? 8.684 -9.796 8.958 1.00 94.19 88 GLY A C 1
ATOM 737 O O . GLY A 1 88 ? 7.890 -10.673 9.290 1.00 94.19 88 GLY A O 1
ATOM 738 N N . GLN A 1 89 ? 8.384 -8.499 9.060 1.00 94.56 89 GLN A N 1
ATOM 739 C CA . GLN A 1 89 ? 7.133 -7.967 9.616 1.00 94.56 89 GLN A CA 1
ATOM 740 C C . GLN A 1 89 ? 6.020 -7.788 8.571 1.00 94.56 89 GLN A C 1
ATOM 742 O O . GLN A 1 89 ? 4.917 -7.354 8.900 1.00 94.56 89 GLN A O 1
ATOM 747 N N . ILE A 1 90 ? 6.280 -8.128 7.306 1.00 93.81 90 ILE A N 1
ATOM 748 C CA . ILE A 1 90 ? 5.288 -8.082 6.227 1.00 93.81 90 ILE A CA 1
ATOM 749 C C . ILE A 1 90 ? 4.749 -9.486 5.960 1.00 93.81 90 ILE A C 1
ATOM 751 O O . ILE A 1 90 ? 5.485 -10.385 5.555 1.00 93.81 90 ILE A O 1
ATOM 755 N N . ASN A 1 91 ? 3.433 -9.656 6.096 1.00 93.81 91 ASN A N 1
ATOM 756 C CA . ASN A 1 91 ? 2.758 -10.892 5.715 1.00 93.81 91 ASN A CA 1
ATOM 757 C C . ASN A 1 91 ? 2.157 -10.791 4.303 1.00 93.81 91 ASN A C 1
ATOM 759 O O . ASN A 1 91 ? 1.052 -10.288 4.115 1.00 93.81 91 ASN A O 1
ATOM 763 N N . HIS A 1 92 ? 2.880 -11.306 3.307 1.00 92.56 92 HIS A N 1
ATOM 764 C CA . HIS A 1 92 ? 2.404 -11.400 1.921 1.00 92.56 92 HIS A CA 1
ATOM 765 C C . HIS A 1 92 ? 1.467 -12.612 1.684 1.00 92.56 92 HIS A C 1
ATOM 767 O O . HIS A 1 92 ? 0.716 -12.648 0.705 1.00 92.56 92 HIS A O 1
ATOM 773 N N . ALA A 1 93 ? 1.526 -13.637 2.544 1.00 93.00 93 ALA A N 1
ATOM 774 C CA . ALA A 1 93 ? 0.728 -14.870 2.469 1.00 93.00 93 ALA A CA 1
ATOM 775 C C . ALA A 1 93 ? 0.751 -15.610 1.107 1.00 93.00 93 ALA A C 1
ATOM 777 O O . ALA A 1 93 ? -0.199 -16.314 0.774 1.00 93.00 93 ALA A O 1
ATOM 778 N N . ASN A 1 94 ? 1.805 -15.436 0.292 1.00 92.00 94 ASN A N 1
ATOM 779 C CA . ASN A 1 94 ? 1.884 -15.956 -1.088 1.00 92.00 94 ASN A CA 1
ATOM 780 C C . ASN A 1 94 ? 0.624 -15.678 -1.936 1.00 92.00 94 ASN A C 1
ATOM 782 O O . ASN A 1 94 ? 0.264 -16.456 -2.820 1.00 92.00 94 ASN A O 1
ATOM 786 N N . HIS A 1 95 ? -0.061 -14.562 -1.667 1.00 94.62 95 HIS A N 1
ATOM 787 C CA . HIS A 1 95 ? -1.298 -14.232 -2.354 1.00 94.62 95 HIS A CA 1
ATOM 788 C C . HIS A 1 95 ? -1.014 -13.889 -3.829 1.00 94.62 95 HIS A C 1
ATOM 790 O O . HIS A 1 95 ? -0.276 -12.936 -4.092 1.00 94.62 95 HIS A O 1
ATOM 796 N N . PRO A 1 96 ? -1.617 -14.579 -4.816 1.00 94.06 96 PRO A N 1
ATOM 797 C CA . PRO A 1 96 ? -1.197 -14.486 -6.219 1.00 94.06 96 PRO A CA 1
ATOM 798 C C . PRO A 1 96 ? -1.365 -13.083 -6.815 1.00 94.06 96 PRO A C 1
ATOM 800 O O . PRO A 1 96 ? -0.545 -12.643 -7.621 1.00 94.06 96 PRO A O 1
ATOM 803 N N . VAL A 1 97 ? -2.392 -12.342 -6.386 1.00 94.06 97 VAL A N 1
ATOM 804 C CA . VAL A 1 97 ? -2.595 -10.945 -6.809 1.00 94.06 97 VAL A CA 1
ATOM 805 C C . VAL A 1 97 ? -1.504 -10.033 -6.242 1.00 94.06 97 VAL A C 1
ATOM 807 O O . VAL A 1 97 ? -1.040 -9.134 -6.940 1.00 94.06 97 VAL A O 1
ATOM 810 N N . LEU A 1 98 ? -1.064 -10.266 -5.002 1.00 94.25 98 LEU A N 1
ATOM 811 C CA . LEU A 1 98 ? 0.004 -9.471 -4.396 1.00 94.25 98 LEU A CA 1
ATOM 812 C C . LEU A 1 98 ? 1.353 -9.828 -5.026 1.00 94.25 98 LEU A C 1
ATOM 814 O O . LEU A 1 98 ? 2.097 -8.919 -5.377 1.00 94.25 98 LEU A O 1
ATOM 818 N N . THR A 1 99 ? 1.601 -11.113 -5.315 1.00 94.88 99 THR A N 1
ATOM 819 C CA . THR A 1 99 ? 2.812 -11.568 -6.019 1.00 94.88 99 THR A CA 1
ATOM 820 C C . THR A 1 99 ? 2.918 -10.900 -7.381 1.00 94.88 99 THR A C 1
ATOM 822 O O . THR A 1 99 ? 3.978 -10.423 -7.770 1.00 94.88 99 THR A O 1
ATOM 825 N N . MET A 1 100 ? 1.800 -10.822 -8.101 1.00 94.12 100 MET A N 1
ATOM 826 C CA . MET A 1 100 ? 1.726 -10.127 -9.377 1.00 94.12 100 MET A CA 1
ATOM 827 C C . MET A 1 100 ? 1.981 -8.623 -9.232 1.00 94.12 100 MET A C 1
ATOM 829 O O . MET A 1 100 ? 2.726 -8.060 -10.030 1.00 94.12 100 MET A O 1
ATOM 833 N N . CYS A 1 101 ? 1.422 -7.976 -8.204 1.00 94.75 101 CYS A N 1
ATOM 834 C CA . CYS A 1 101 ? 1.699 -6.565 -7.938 1.00 94.75 101 CYS A CA 1
ATOM 835 C C . CYS A 1 101 ? 3.178 -6.315 -7.617 1.00 94.75 101 CYS A C 1
ATOM 837 O O . CYS A 1 101 ? 3.740 -5.345 -8.119 1.00 94.75 101 CYS A O 1
ATOM 839 N N . ALA A 1 102 ? 3.801 -7.190 -6.824 1.00 93.69 102 ALA A N 1
ATOM 840 C CA . ALA A 1 102 ? 5.217 -7.129 -6.483 1.00 93.69 102 ALA A CA 1
ATOM 841 C C . ALA A 1 102 ? 6.108 -7.337 -7.715 1.00 93.69 102 ALA A C 1
ATOM 843 O O . ALA A 1 102 ? 7.023 -6.555 -7.944 1.00 93.69 102 ALA A O 1
ATOM 844 N N . ALA A 1 103 ? 5.795 -8.325 -8.560 1.00 93.38 103 ALA A N 1
ATOM 845 C CA . ALA A 1 103 ? 6.534 -8.596 -9.794 1.00 93.38 103 ALA A CA 1
ATOM 846 C C . ALA A 1 103 ? 6.456 -7.445 -10.816 1.00 93.38 103 ALA A C 1
ATOM 848 O O . ALA A 1 103 ? 7.364 -7.274 -11.623 1.00 93.38 103 ALA A O 1
ATOM 849 N N . ASN A 1 104 ? 5.379 -6.655 -10.779 1.00 93.81 104 ASN A N 1
ATOM 850 C CA . ASN A 1 104 ? 5.186 -5.495 -11.649 1.00 93.81 104 ASN A CA 1
ATOM 851 C C . ASN A 1 104 ? 5.694 -4.180 -11.038 1.00 93.81 104 ASN A C 1
ATOM 853 O O . ASN A 1 104 ? 5.589 -3.138 -11.692 1.00 93.81 104 ASN A O 1
ATOM 857 N N . ALA A 1 105 ? 6.162 -4.180 -9.787 1.00 93.62 105 ALA A N 1
ATOM 858 C CA . ALA A 1 105 ? 6.581 -2.965 -9.103 1.00 93.62 105 ALA A CA 1
ATOM 859 C C . ALA A 1 105 ? 7.875 -2.423 -9.720 1.00 93.62 105 ALA A C 1
ATOM 861 O O . ALA A 1 105 ? 8.888 -3.113 -9.788 1.00 93.62 105 ALA A O 1
ATOM 862 N N . VAL A 1 106 ? 7.837 -1.164 -10.154 1.00 94.19 106 VAL A N 1
ATOM 863 C CA . VAL A 1 106 ? 8.992 -0.458 -10.715 1.00 94.19 106 VAL A CA 1
ATOM 864 C C . VAL A 1 106 ? 9.321 0.704 -9.795 1.00 94.19 106 VAL A C 1
ATOM 866 O O . VAL A 1 106 ? 8.438 1.499 -9.474 1.00 94.19 106 VAL A O 1
ATOM 869 N N . VAL A 1 107 ? 10.579 0.804 -9.373 1.00 94.50 107 VAL A N 1
ATOM 870 C CA . VAL A 1 107 ? 11.072 1.926 -8.569 1.00 94.50 107 VAL A CA 1
ATOM 871 C C . VAL A 1 107 ? 11.708 2.959 -9.491 1.00 94.50 107 VAL A C 1
ATOM 873 O O . VAL A 1 107 ? 12.491 2.624 -10.377 1.00 94.50 107 VAL A O 1
ATOM 876 N N . GLU A 1 108 ? 11.376 4.224 -9.272 1.00 94.69 108 GLU A N 1
ATOM 877 C CA . GLU A 1 108 ? 12.063 5.365 -9.863 1.00 94.69 108 GLU A CA 1
ATOM 878 C C . GLU A 1 108 ? 12.772 6.147 -8.762 1.00 94.69 108 GLU A C 1
ATOM 880 O O . GLU A 1 108 ? 12.231 6.328 -7.666 1.00 94.69 108 GLU A O 1
ATOM 885 N N . GLN A 1 109 ? 13.984 6.599 -9.073 1.00 95.94 109 GLN A N 1
ATOM 886 C CA . GLN A 1 109 ? 14.805 7.410 -8.192 1.00 95.94 109 GLN A CA 1
ATOM 887 C C . GLN A 1 109 ? 15.045 8.783 -8.822 1.00 95.94 109 GLN A C 1
ATOM 889 O O . GLN A 1 109 ? 15.329 8.874 -10.019 1.00 95.94 109 GLN A O 1
ATOM 894 N N . ASP A 1 110 ? 14.925 9.843 -8.023 1.00 93.94 110 ASP A N 1
ATOM 895 C CA . ASP A 1 110 ? 15.288 11.196 -8.445 1.00 93.94 110 ASP A CA 1
ATOM 896 C C . ASP A 1 110 ? 16.806 11.461 -8.275 1.00 93.94 110 ASP A C 1
ATOM 898 O O . ASP A 1 110 ? 17.511 10.680 -7.633 1.00 93.94 110 ASP A O 1
ATOM 902 N N . PRO A 1 111 ? 17.354 12.565 -8.821 1.00 94.75 111 PRO A N 1
ATOM 903 C CA . PRO A 1 111 ? 18.775 12.897 -8.659 1.00 94.75 111 PRO A CA 1
ATOM 904 C C . PRO A 1 111 ? 19.224 13.144 -7.210 1.00 94.75 111 PRO A C 1
ATOM 906 O O . PRO A 1 111 ? 20.420 13.110 -6.935 1.00 94.75 111 PRO A O 1
ATOM 909 N N . ALA A 1 112 ? 18.290 13.412 -6.292 1.00 93.62 112 ALA A N 1
ATOM 910 C CA . ALA A 1 112 ? 18.569 13.580 -4.868 1.00 93.62 112 ALA A CA 1
ATOM 911 C C . ALA A 1 112 ? 18.572 12.238 -4.109 1.00 93.62 112 ALA A C 1
ATOM 913 O O . ALA A 1 112 ? 18.829 12.213 -2.908 1.00 93.62 112 ALA A O 1
ATOM 914 N N . GLY A 1 113 ? 18.313 11.126 -4.803 1.00 93.38 113 GLY A N 1
ATOM 915 C CA . GLY A 1 113 ? 18.305 9.780 -4.248 1.00 93.38 113 GLY A CA 1
ATOM 916 C C . GLY A 1 113 ? 16.954 9.331 -3.690 1.00 93.38 113 GLY A C 1
ATOM 917 O O . GLY A 1 113 ? 16.854 8.184 -3.251 1.00 93.38 113 GLY A O 1
ATOM 918 N N . ASN A 1 114 ? 15.912 10.168 -3.740 1.00 96.19 114 ASN A N 1
ATOM 919 C CA . ASN A 1 114 ? 14.583 9.814 -3.244 1.00 96.19 114 ASN A CA 1
ATOM 920 C C . ASN A 1 114 ? 13.928 8.784 -4.159 1.00 96.19 114 ASN A C 1
ATOM 922 O O . ASN A 1 114 ? 14.022 8.878 -5.384 1.00 96.19 114 ASN A O 1
ATOM 926 N N . ARG A 1 115 ? 13.206 7.829 -3.571 1.00 96.00 115 ARG A N 1
ATOM 927 C CA . ARG A 1 115 ? 12.617 6.695 -4.293 1.00 96.00 115 ARG A CA 1
ATOM 928 C C . ARG A 1 115 ? 11.096 6.724 -4.235 1.00 96.00 115 ARG A C 1
ATOM 930 O O . ARG A 1 115 ? 10.503 7.114 -3.235 1.00 96.00 115 ARG A O 1
ATOM 937 N N . LYS A 1 116 ? 10.445 6.280 -5.306 1.00 94.56 116 LYS A N 1
ATOM 938 C CA . LYS A 1 116 ? 8.995 6.036 -5.337 1.00 94.56 116 LYS A CA 1
ATOM 939 C C . LYS A 1 116 ? 8.663 4.893 -6.292 1.00 94.56 116 LYS A C 1
ATOM 941 O O . LYS A 1 116 ? 9.465 4.546 -7.155 1.00 94.56 116 LYS A O 1
ATOM 946 N N . LEU A 1 117 ? 7.445 4.367 -6.194 1.00 93.50 117 LEU A N 1
ATOM 947 C CA . LEU A 1 117 ? 6.905 3.462 -7.206 1.00 93.50 117 LEU A CA 1
ATOM 948 C C . LEU A 1 117 ? 6.438 4.252 -8.440 1.00 93.50 117 LEU A C 1
ATOM 950 O O . LEU A 1 117 ? 5.655 5.196 -8.325 1.00 93.50 117 LEU A O 1
ATOM 954 N N . ALA A 1 118 ? 6.916 3.860 -9.620 1.00 90.75 118 ALA A N 1
ATOM 955 C CA . ALA A 1 118 ? 6.611 4.483 -10.905 1.00 90.75 118 ALA A CA 1
ATOM 956 C C . ALA A 1 118 ? 5.535 3.692 -11.653 1.00 90.75 118 ALA A C 1
ATOM 958 O O . ALA A 1 118 ? 5.813 2.778 -12.434 1.00 90.75 118 ALA A O 1
ATOM 959 N N . LYS A 1 119 ? 4.275 4.046 -11.385 1.00 81.81 119 LYS A N 1
ATOM 960 C CA . LYS A 1 119 ? 3.101 3.387 -11.975 1.00 81.81 119 LYS A CA 1
ATOM 961 C C . LYS A 1 119 ? 3.047 3.519 -13.499 1.00 81.81 119 LYS A C 1
ATOM 963 O O . LYS A 1 119 ? 2.608 2.595 -14.171 1.00 81.81 119 LYS A O 1
ATOM 968 N N . ASP A 1 120 ? 3.507 4.644 -14.027 1.00 84.31 120 ASP A N 1
ATOM 969 C CA . ASP A 1 120 ? 3.594 4.968 -15.453 1.00 84.31 120 ASP A CA 1
ATOM 970 C C . ASP A 1 120 ? 4.617 4.117 -16.218 1.00 84.31 120 ASP A C 1
ATOM 972 O O . ASP A 1 120 ? 4.454 3.894 -17.415 1.00 84.31 120 ASP A O 1
ATOM 976 N N . LYS A 1 121 ? 5.646 3.608 -15.532 1.00 82.44 121 LYS A N 1
ATOM 977 C CA . LYS A 1 121 ? 6.697 2.769 -16.132 1.00 82.44 121 LYS A CA 1
ATOM 978 C C . LYS A 1 121 ? 6.417 1.271 -16.041 1.00 82.44 121 LYS A C 1
ATOM 980 O O . LYS A 1 121 ? 7.186 0.475 -16.576 1.00 82.44 121 LYS A O 1
ATOM 985 N N . SER A 1 122 ? 5.344 0.866 -15.367 1.00 83.88 122 SER A N 1
ATOM 986 C CA . SER A 1 122 ? 4.978 -0.543 -15.253 1.00 83.88 122 SER A CA 1
ATOM 987 C C . SER A 1 122 ? 4.024 -0.979 -16.348 1.00 83.88 122 SER A C 1
ATOM 989 O O . SER A 1 122 ? 3.080 -0.282 -16.709 1.00 83.88 122 SER A O 1
ATOM 991 N N . THR A 1 123 ? 4.252 -2.188 -16.846 1.00 80.94 123 THR A N 1
ATOM 992 C CA . THR A 1 123 ? 3.403 -2.849 -17.841 1.00 80.94 123 THR A CA 1
ATOM 993 C C . THR A 1 123 ? 2.202 -3.560 -17.210 1.00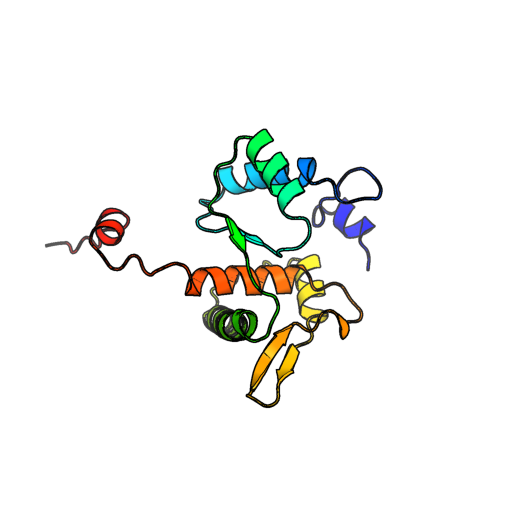 80.94 123 THR A C 1
ATOM 995 O O . THR A 1 123 ? 1.313 -4.024 -17.925 1.00 80.94 123 THR A O 1
ATOM 998 N N . GLY A 1 124 ? 2.153 -3.652 -15.876 1.00 87.56 124 GLY A N 1
ATOM 999 C CA . GLY A 1 124 ? 1.145 -4.399 -15.135 1.00 87.56 124 GLY A CA 1
ATOM 1000 C C . GLY A 1 124 ? 0.521 -3.621 -13.978 1.00 87.56 124 GLY A C 1
ATOM 1001 O O . GLY A 1 124 ? 0.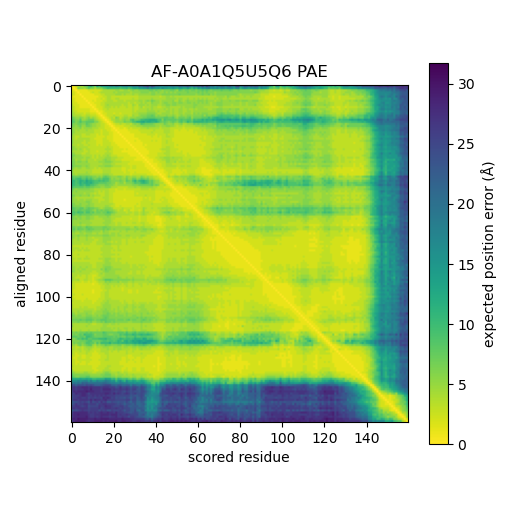755 -2.434 -13.766 1.00 87.56 124 GLY A O 1
ATOM 1002 N N . ARG A 1 125 ? -0.337 -4.304 -13.214 1.00 90.62 125 ARG A N 1
ATOM 1003 C CA . ARG A 1 125 ? -0.964 -3.726 -12.019 1.00 90.62 125 ARG A CA 1
ATOM 1004 C C . ARG A 1 125 ? 0.008 -3.822 -10.852 1.00 90.62 125 ARG A C 1
ATOM 1006 O O . ARG A 1 125 ? 0.594 -4.879 -10.650 1.00 90.62 125 ARG A O 1
ATOM 1013 N N . MET A 1 126 ? 0.119 -2.745 -10.079 1.00 93.38 126 MET A N 1
ATOM 1014 C CA . MET A 1 126 ? 0.946 -2.673 -8.867 1.00 93.38 126 MET A CA 1
ATOM 1015 C C . MET A 1 126 ? 0.220 -2.009 -7.688 1.00 93.38 126 MET A C 1
ATOM 1017 O O . MET A 1 126 ? 0.852 -1.658 -6.696 1.00 93.38 126 MET A O 1
ATOM 1021 N N . ASP A 1 127 ? -1.098 -1.794 -7.788 1.00 91.19 127 ASP A N 1
ATOM 1022 C CA . ASP A 1 127 ? -1.853 -1.018 -6.792 1.00 91.19 127 ASP A CA 1
ATOM 1023 C C . ASP A 1 127 ? -1.718 -1.609 -5.377 1.00 91.19 127 ASP A C 1
ATOM 1025 O O . ASP A 1 127 ? -1.657 -0.857 -4.411 1.00 91.19 127 ASP A O 1
ATOM 1029 N N . GLY A 1 128 ? -1.577 -2.936 -5.256 1.00 93.50 128 GLY A N 1
ATOM 1030 C CA . GLY A 1 128 ? -1.309 -3.596 -3.975 1.00 93.50 128 GLY A CA 1
ATOM 1031 C C . GLY A 1 128 ? 0.025 -3.186 -3.339 1.00 93.50 128 GLY A C 1
ATOM 1032 O O . GLY A 1 128 ? 0.089 -3.008 -2.128 1.00 93.50 128 GLY A O 1
ATOM 1033 N N . MET A 1 129 ? 1.070 -2.959 -4.144 1.00 95.12 129 MET A N 1
ATOM 1034 C CA . MET A 1 129 ? 2.362 -2.475 -3.641 1.00 95.12 129 MET A CA 1
ATOM 1035 C C . MET A 1 129 ? 2.300 -1.002 -3.255 1.00 95.12 129 MET A C 1
ATOM 1037 O O . MET A 1 129 ? 2.847 -0.620 -2.229 1.00 95.12 129 MET A O 1
ATOM 1041 N N . ILE A 1 130 ? 1.590 -0.180 -4.032 1.00 94.31 130 ILE A N 1
ATOM 1042 C CA . ILE A 1 130 ? 1.363 1.228 -3.678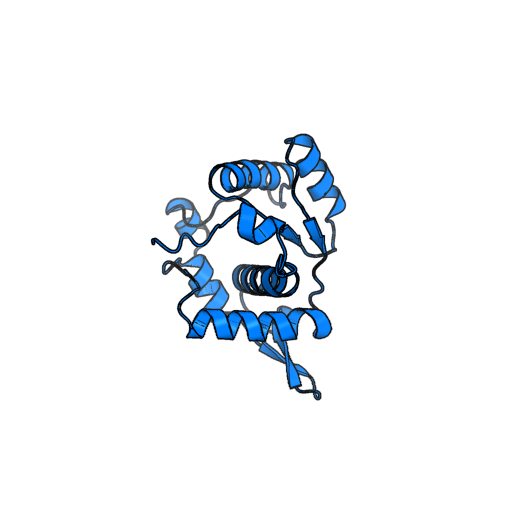 1.00 94.31 130 ILE A CA 1
ATOM 1043 C C . ILE A 1 130 ? 0.603 1.321 -2.351 1.00 94.31 130 ILE A C 1
ATOM 1045 O O . ILE A 1 130 ? 1.018 2.063 -1.466 1.00 94.31 130 ILE A O 1
ATOM 1049 N N . ALA A 1 131 ? -0.461 0.530 -2.182 1.00 94.00 131 ALA A N 1
ATOM 1050 C CA . ALA A 1 131 ? -1.224 0.476 -0.939 1.00 94.00 131 ALA A CA 1
ATOM 1051 C C . ALA A 1 131 ? -0.362 0.021 0.251 1.00 94.00 131 ALA A C 1
ATOM 1053 O O . ALA A 1 131 ? -0.440 0.628 1.316 1.00 94.00 131 ALA A O 1
ATOM 1054 N N . LEU A 1 132 ? 0.499 -0.988 0.061 1.00 95.12 132 LEU A N 1
ATOM 1055 C CA . LEU A 1 132 ? 1.446 -1.444 1.083 1.00 95.12 132 LEU A CA 1
ATOM 1056 C C . LEU A 1 132 ? 2.416 -0.331 1.499 1.00 95.12 132 LEU A C 1
ATOM 1058 O O . LEU A 1 132 ? 2.569 -0.076 2.691 1.00 95.12 132 LEU A O 1
ATOM 1062 N N . VAL A 1 133 ? 3.028 0.362 0.534 1.00 95.50 133 VAL A N 1
ATOM 1063 C CA . VAL A 1 133 ? 3.958 1.465 0.821 1.00 95.50 133 VAL A CA 1
ATOM 1064 C C . VAL A 1 133 ? 3.234 2.609 1.528 1.00 95.50 133 VAL A C 1
ATOM 1066 O O . VAL A 1 133 ? 3.718 3.113 2.536 1.00 95.50 133 VAL A O 1
ATOM 1069 N N . MET A 1 134 ? 2.035 2.983 1.076 1.00 94.94 134 MET A N 1
ATOM 1070 C CA . MET A 1 134 ? 1.221 4.004 1.746 1.00 94.94 134 MET A CA 1
ATOM 1071 C C . MET A 1 134 ? 0.861 3.609 3.184 1.00 94.94 134 MET A C 1
ATOM 1073 O O . MET A 1 134 ? 0.882 4.464 4.071 1.00 94.94 134 MET A O 1
ATOM 1077 N N . ALA A 1 135 ? 0.548 2.335 3.433 1.00 93.69 135 ALA A N 1
ATOM 1078 C CA . ALA A 1 135 ? 0.277 1.824 4.773 1.00 93.69 135 ALA A CA 1
ATOM 1079 C C . ALA A 1 135 ? 1.532 1.864 5.661 1.00 93.69 135 ALA A C 1
ATOM 1081 O O . ALA A 1 135 ? 1.461 2.338 6.792 1.00 93.69 135 ALA A O 1
ATOM 1082 N N . ALA A 1 136 ? 2.699 1.471 5.142 1.00 94.06 136 ALA A N 1
ATOM 1083 C CA . ALA A 1 136 ? 3.969 1.592 5.861 1.00 94.06 136 ALA A CA 1
ATOM 1084 C C . ALA A 1 136 ? 4.322 3.058 6.166 1.00 94.06 136 ALA A C 1
ATOM 1086 O O . ALA A 1 136 ? 4.779 3.376 7.261 1.00 94.06 136 ALA A O 1
ATOM 1087 N N . GLY A 1 137 ? 4.035 3.975 5.238 1.00 92.38 137 GLY A N 1
ATOM 1088 C CA . GLY A 1 137 ? 4.173 5.415 5.457 1.00 92.38 137 GLY A CA 1
ATOM 1089 C C . GLY A 1 137 ? 3.272 5.944 6.578 1.00 92.38 137 GLY A C 1
ATOM 1090 O O . GLY A 1 137 ? 3.676 6.849 7.308 1.00 92.38 137 GLY A O 1
ATOM 1091 N N . ALA A 1 138 ? 2.088 5.352 6.778 1.00 89.94 138 ALA A N 1
ATOM 1092 C CA . ALA A 1 138 ? 1.222 5.678 7.912 1.00 89.94 138 ALA A CA 1
ATOM 1093 C C . ALA A 1 138 ? 1.908 5.392 9.253 1.00 89.94 138 ALA A C 1
ATOM 1095 O O . ALA A 1 138 ? 1.726 6.158 10.191 1.00 89.94 138 ALA A O 1
ATOM 1096 N N . LEU A 1 139 ? 2.729 4.340 9.339 1.00 87.25 139 LEU A N 1
ATOM 1097 C CA . LEU A 1 139 ? 3.444 3.973 10.567 1.00 87.25 139 LEU A CA 1
ATOM 1098 C C . LEU A 1 139 ? 4.512 5.001 10.955 1.00 87.25 139 LEU A C 1
ATOM 1100 O O . LEU A 1 139 ? 4.776 5.177 12.139 1.00 87.25 139 LEU A O 1
ATOM 1104 N N . ASN A 1 140 ? 5.095 5.708 9.983 1.00 81.25 140 ASN A N 1
ATOM 1105 C CA . ASN A 1 140 ? 6.018 6.813 10.263 1.00 81.25 140 ASN A CA 1
ATOM 1106 C C . ASN A 1 140 ? 5.279 8.050 10.805 1.00 81.25 140 ASN A C 1
ATOM 1108 O O . ASN A 1 140 ? 5.827 8.802 11.609 1.00 81.25 140 ASN A O 1
ATOM 1112 N N . ASN A 1 141 ? 4.039 8.265 10.352 1.00 69.44 141 ASN A N 1
ATOM 1113 C CA . ASN A 1 141 ? 3.204 9.410 10.730 1.00 69.44 141 ASN 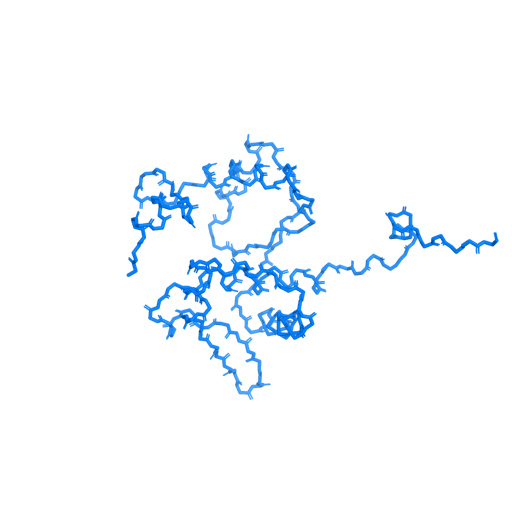A CA 1
ATOM 1114 C C . ASN A 1 141 ? 2.349 9.153 11.974 1.00 69.44 141 ASN A C 1
ATOM 1116 O O . ASN A 1 141 ? 1.903 10.103 12.627 1.00 69.44 141 ASN A O 1
ATOM 1120 N N . ALA A 1 142 ? 2.108 7.884 12.304 1.00 62.19 142 ALA A N 1
ATOM 1121 C CA . ALA A 1 142 ? 1.562 7.468 13.576 1.00 62.19 142 ALA A CA 1
ATOM 1122 C C . ALA A 1 142 ? 2.551 7.943 14.635 1.00 62.19 142 ALA A C 1
ATOM 1124 O O . ALA A 1 142 ? 3.589 7.325 14.859 1.00 62.19 142 ALA A O 1
ATOM 1125 N N . LYS A 1 143 ? 2.258 9.104 15.236 1.00 49.69 143 LYS A N 1
ATOM 1126 C CA . LYS A 1 143 ? 3.013 9.612 16.376 1.00 49.69 143 LYS A CA 1
ATOM 1127 C C . LYS A 1 143 ? 3.201 8.428 17.308 1.00 49.69 143 LYS A C 1
ATOM 1129 O O . LYS A 1 143 ? 2.201 7.852 17.745 1.00 49.69 143 LYS A O 1
ATOM 1134 N N . SER A 1 144 ? 4.454 8.072 17.599 1.00 44.47 144 SER A N 1
ATOM 1135 C CA . SER A 1 144 ? 4.744 7.261 18.768 1.00 44.47 144 SER A CA 1
ATOM 1136 C C . SER A 1 144 ? 3.961 7.929 19.878 1.00 44.47 144 SER A C 1
ATOM 1138 O O . SER A 1 144 ? 4.207 9.094 20.206 1.00 44.47 144 SER A O 1
ATOM 1140 N N . THR A 1 145 ? 2.929 7.258 20.372 1.00 46.69 145 THR A N 1
ATOM 1141 C CA . THR A 1 145 ? 2.272 7.724 21.577 1.00 46.69 145 THR A CA 1
ATOM 1142 C C . THR A 1 145 ? 3.333 7.432 22.634 1.00 46.69 145 THR A C 1
ATOM 1144 O O . THR A 1 145 ? 3.468 6.332 23.134 1.00 46.69 145 THR A O 1
ATOM 1147 N N . SER A 1 146 ? 4.284 8.338 22.794 1.00 49.44 146 SER A N 1
ATOM 1148 C CA . SER A 1 146 ? 5.341 8.264 23.785 1.00 49.44 146 SER A CA 1
ATOM 1149 C C . SER A 1 146 ? 4.835 9.159 24.895 1.00 49.44 146 SER A C 1
ATOM 1151 O O . SER A 1 146 ? 4.918 10.382 24.805 1.00 49.44 146 SER A O 1
ATOM 1153 N N . GLY A 1 147 ? 4.164 8.540 25.861 1.00 59.69 147 GLY A N 1
ATOM 1154 C CA . GLY A 1 147 ? 3.439 9.229 26.918 1.00 59.69 147 GLY A CA 1
ATOM 1155 C C . GLY A 1 147 ? 2.568 8.268 27.720 1.00 59.69 147 GLY A C 1
ATOM 1156 O O . GLY A 1 147 ? 2.435 7.093 27.370 1.00 59.69 147 GLY A O 1
ATOM 1157 N N . LEU A 1 148 ? 1.974 8.784 28.797 1.00 66.00 148 LEU A N 1
ATOM 1158 C CA . LEU A 1 148 ? 1.130 8.015 29.715 1.00 66.00 148 LEU A CA 1
ATOM 1159 C C . LEU A 1 148 ? 0.024 7.231 28.992 1.00 66.00 148 LEU A C 1
ATOM 1161 O O . LEU A 1 148 ? -0.223 6.088 29.351 1.00 66.00 148 LEU A O 1
ATOM 1165 N N . ASP A 1 149 ? -0.573 7.791 27.939 1.00 63.56 149 ASP A N 1
ATOM 1166 C CA . ASP A 1 149 ? -1.655 7.138 27.188 1.00 63.56 149 ASP A CA 1
ATOM 1167 C C . ASP A 1 149 ? -1.230 5.817 26.534 1.00 63.56 149 ASP A C 1
ATOM 1169 O O . ASP A 1 149 ? -2.011 4.871 26.477 1.00 63.56 149 ASP A O 1
ATOM 1173 N N . ALA A 1 150 ? 0.016 5.712 26.070 1.00 61.19 150 ALA A N 1
ATOM 1174 C CA . ALA A 1 150 ? 0.525 4.466 25.503 1.00 61.19 150 ALA A CA 1
ATOM 1175 C C . ALA A 1 150 ? 0.883 3.437 26.566 1.00 61.19 150 ALA A C 1
ATOM 1177 O O . ALA A 1 150 ? 0.625 2.253 26.376 1.00 61.19 150 ALA A O 1
ATOM 1178 N N . PHE A 1 151 ? 1.432 3.894 27.694 1.00 68.50 151 PHE A N 1
ATOM 1179 C CA . PHE A 1 151 ? 1.687 3.037 28.847 1.00 68.50 151 PHE A CA 1
ATOM 1180 C C . PHE A 1 151 ? 0.379 2.477 29.421 1.00 68.50 151 PHE A C 1
ATOM 1182 O O . PHE A 1 151 ? 0.311 1.300 29.745 1.00 68.50 151 PHE A O 1
ATOM 1189 N N . LEU A 1 152 ? -0.683 3.286 29.489 1.00 75.00 152 LEU A N 1
ATOM 1190 C CA . LEU A 1 152 ? -2.005 2.839 29.936 1.00 75.00 152 LEU A CA 1
ATOM 1191 C C . LEU A 1 152 ? -2.655 1.860 28.951 1.00 75.00 152 LEU A C 1
ATOM 1193 O O . LEU A 1 152 ? -3.331 0.929 29.382 1.00 75.00 152 LEU A O 1
ATOM 1197 N N . LYS A 1 153 ? -2.444 2.044 27.642 1.00 70.38 153 LYS A N 1
ATOM 1198 C CA . LYS A 1 153 ? -2.949 1.125 26.610 1.00 70.38 153 LYS A CA 1
ATOM 1199 C C . LYS A 1 153 ? -2.167 -0.189 26.527 1.00 70.38 153 LYS A C 1
ATOM 1201 O O . LYS A 1 153 ? -2.742 -1.187 26.106 1.00 70.38 153 LYS A O 1
ATOM 1206 N N . ASN A 1 154 ? -0.884 -0.203 26.891 1.00 59.53 154 ASN A N 1
ATOM 1207 C CA . ASN A 1 154 ? -0.041 -1.398 26.814 1.00 59.53 154 ASN A CA 1
ATOM 1208 C C . ASN A 1 154 ? 1.005 -1.424 27.954 1.00 59.53 154 ASN A C 1
ATOM 1210 O O . ASN A 1 154 ? 2.190 -1.155 27.723 1.00 59.53 154 ASN A O 1
ATOM 1214 N N . PRO A 1 155 ? 0.583 -1.680 29.209 1.00 68.75 155 PRO A N 1
ATOM 1215 C CA . PRO A 1 155 ? 1.467 -1.581 30.365 1.00 68.75 155 PRO A CA 1
ATOM 1216 C C . PRO A 1 155 ? 2.480 -2.729 30.393 1.00 68.75 155 PRO A C 1
ATOM 1218 O O . PRO A 1 155 ? 2.121 -3.905 30.333 1.00 68.75 155 PRO A O 1
ATOM 1221 N N . ILE A 1 156 ? 3.762 -2.394 30.549 1.00 68.19 156 ILE A N 1
ATOM 1222 C CA . ILE A 1 156 ? 4.807 -3.384 30.830 1.00 68.19 156 ILE A CA 1
ATOM 1223 C C . ILE A 1 156 ? 4.725 -3.728 32.319 1.00 68.19 156 ILE A C 1
ATOM 1225 O O . ILE A 1 156 ? 5.149 -2.948 33.172 1.00 68.19 156 ILE A O 1
ATOM 1229 N N . MET A 1 157 ? 4.169 -4.895 32.633 1.00 67.00 157 MET A N 1
ATOM 1230 C CA . MET A 1 157 ? 4.133 -5.418 33.998 1.00 67.00 157 MET A CA 1
ATOM 1231 C C . MET A 1 157 ? 5.484 -6.061 34.326 1.00 67.00 157 MET A C 1
ATOM 1233 O O . MET A 1 157 ? 5.776 -7.169 33.881 1.00 67.00 157 MET A O 1
ATOM 1237 N N . VAL A 1 158 ? 6.318 -5.368 35.100 1.00 56.59 158 VAL A N 1
ATOM 1238 C CA . VAL A 1 158 ? 7.516 -5.970 35.698 1.00 56.59 158 VAL A CA 1
ATOM 1239 C C . VAL A 1 158 ? 7.076 -6.619 37.007 1.00 56.59 158 VAL A C 1
ATOM 1241 O O . VAL A 1 158 ? 6.717 -5.923 37.954 1.00 56.59 158 VAL A O 1
ATOM 1244 N N . GLY A 1 159 ? 7.025 -7.951 37.026 1.00 59.38 159 GLY A N 1
ATOM 1245 C CA . GLY A 1 159 ? 6.743 -8.707 38.244 1.00 59.38 159 GLY A CA 1
ATOM 1246 C C . GLY A 1 159 ? 7.844 -8.470 39.275 1.00 59.38 159 GLY A C 1
ATOM 1247 O O . GLY A 1 159 ? 9.017 -8.684 38.970 1.00 59.38 159 GLY A O 1
ATOM 1248 N N . VAL A 1 160 ? 7.448 -8.002 40.460 1.00 50.00 160 VAL A N 1
ATOM 1249 C CA . VAL A 1 160 ? 8.267 -7.996 41.682 1.00 50.00 160 VAL A CA 1
ATOM 1250 C C . VAL A 1 160 ? 7.970 -9.268 42.458 1.00 50.00 160 VAL A C 1
ATOM 1252 O O . VAL A 1 160 ? 6.768 -9.614 42.543 1.00 50.00 160 VAL A O 1
#

InterPro domains:
  IPR005021 Terminase large subunit-like [PTHR41287] (2-145)
  IPR046462 Terminase large subunit-like, endonuclease domain [PF20441] (3-138)

Mean predicted aligned error: 7.44 Å

Radius of gyration: 18.05 Å; Cα contacts (8 Å, |Δi|>4): 163; chains: 1; bounding box: 42×33×60 Å

Secondary structure (DSSP, 8-state):
--HHHHHHTTS----SSSS--HHHHHHHHHHHHHHS----EEE-STTHHHHHHHHHHTT----EEE---SHHHHHHHHHHHHHHHHTT----TT-HHHHHHHHT--EEE-TT--EEE-GGG-SS--HHHHHHHHHHHHHHHS----SHHHHHHS------

pLDDT: mean 87.09, std 11.25, range [44.47, 96.44]